Protein AF-A0A6N9PVB4-F1 (afdb_monomer_lite)

Structure (mmCIF, N/CA/C/O backbone):
data_AF-A0A6N9PVB4-F1
#
_entry.id   AF-A0A6N9PVB4-F1
#
loop_
_atom_site.group_PDB
_atom_site.id
_atom_site.type_symbol
_atom_site.label_atom_id
_atom_site.label_alt_id
_atom_site.label_comp_id
_atom_site.label_asym_id
_atom_site.label_entity_id
_atom_site.label_seq_id
_atom_site.pdbx_PDB_ins_code
_atom_site.Cartn_x
_atom_site.Cartn_y
_atom_site.Cartn_z
_atom_site.occupancy
_atom_site.B_iso_or_equiv
_atom_site.auth_seq_id
_atom_site.auth_comp_id
_atom_site.auth_asym_id
_atom_site.auth_atom_id
_atom_site.pdbx_PDB_model_num
ATOM 1 N N . MET A 1 1 ? -7.963 14.046 0.199 1.00 58.56 1 MET A N 1
ATOM 2 C CA . MET A 1 1 ? -6.651 13.824 0.851 1.00 58.56 1 MET A CA 1
ATOM 3 C C . MET A 1 1 ? -6.286 12.364 0.692 1.00 58.56 1 MET A C 1
ATOM 5 O O . MET A 1 1 ? -7.155 11.536 0.948 1.00 58.56 1 MET A O 1
ATOM 9 N N . LYS A 1 2 ? -5.049 12.059 0.280 1.00 85.69 2 LYS A N 1
ATOM 10 C CA . LYS A 1 2 ? -4.591 10.693 -0.038 1.00 85.69 2 LYS A CA 1
ATOM 11 C C . LYS A 1 2 ? -4.871 9.700 1.104 1.00 85.69 2 LYS A C 1
ATOM 13 O O . LYS A 1 2 ? -5.408 8.627 0.857 1.00 85.69 2 LYS A O 1
ATOM 18 N N . ILE A 1 3 ? -4.699 10.134 2.358 1.00 92.38 3 ILE A N 1
ATOM 19 C CA . ILE A 1 3 ? -5.032 9.366 3.576 1.00 92.38 3 ILE A CA 1
ATOM 20 C C . ILE A 1 3 ? -6.504 8.929 3.633 1.00 92.38 3 ILE A C 1
ATOM 22 O O . ILE A 1 3 ? -6.778 7.789 3.985 1.00 92.38 3 ILE A O 1
ATOM 26 N N . LYS A 1 4 ? -7.467 9.780 3.244 1.00 92.56 4 LYS A N 1
ATOM 27 C CA . LYS A 1 4 ? -8.896 9.400 3.247 1.00 92.56 4 LYS A CA 1
ATOM 28 C C . LYS A 1 4 ? -9.185 8.275 2.249 1.00 92.56 4 LYS A C 1
ATOM 30 O O . LYS A 1 4 ? -9.982 7.390 2.552 1.00 92.56 4 LYS A O 1
ATOM 35 N N . SER A 1 5 ? -8.530 8.290 1.087 1.00 95.12 5 SER A N 1
ATOM 36 C CA . SER A 1 5 ? -8.643 7.213 0.095 1.00 95.12 5 SER A CA 1
ATOM 37 C C . SER A 1 5 ? -8.019 5.914 0.614 1.00 95.12 5 SER A C 1
ATOM 39 O O . SER A 1 5 ? -8.631 4.855 0.499 1.00 95.12 5 SER A O 1
ATOM 41 N N . ILE A 1 6 ? -6.850 5.997 1.262 1.00 96.56 6 ILE A N 1
ATOM 42 C CA . ILE A 1 6 ? -6.196 4.845 1.907 1.00 96.56 6 ILE A CA 1
ATOM 43 C C . ILE A 1 6 ? -7.088 4.264 3.017 1.00 96.56 6 ILE A C 1
ATOM 45 O O . ILE A 1 6 ? -7.320 3.055 3.061 1.00 96.56 6 ILE A O 1
ATOM 49 N N . ALA A 1 7 ? -7.670 5.120 3.861 1.00 96.62 7 ALA A N 1
ATOM 50 C CA . ALA A 1 7 ? -8.610 4.715 4.902 1.00 96.62 7 ALA A CA 1
ATOM 51 C C . ALA A 1 7 ? -9.833 4.000 4.310 1.00 96.62 7 ALA A C 1
ATOM 53 O O . ALA A 1 7 ? -10.248 2.967 4.825 1.00 96.62 7 ALA A O 1
ATOM 54 N N . ALA A 1 8 ? -10.395 4.497 3.202 1.00 96.62 8 ALA A N 1
ATOM 55 C CA . ALA A 1 8 ? -11.523 3.852 2.527 1.00 96.62 8 ALA A CA 1
ATOM 56 C C . ALA A 1 8 ? -11.181 2.442 2.008 1.00 96.62 8 ALA A C 1
ATOM 58 O O . ALA A 1 8 ? -12.020 1.541 2.083 1.00 96.62 8 ALA A O 1
ATOM 59 N N . ILE A 1 9 ? -9.951 2.231 1.523 1.00 96.81 9 ILE A N 1
ATOM 60 C CA . ILE A 1 9 ? -9.461 0.906 1.115 1.00 96.81 9 ILE A CA 1
ATOM 61 C C . ILE A 1 9 ? -9.440 -0.045 2.317 1.00 96.81 9 ILE A C 1
ATOM 63 O O . ILE A 1 9 ? -10.056 -1.112 2.254 1.00 96.81 9 ILE A O 1
ATOM 67 N N . CYS A 1 10 ? -8.810 0.374 3.417 1.00 97.69 10 CYS A N 1
ATOM 68 C CA . CYS A 1 10 ? -8.655 -0.421 4.638 1.00 97.69 10 CYS A CA 1
ATOM 69 C C . CYS A 1 10 ? -10.007 -0.721 5.316 1.00 97.69 10 CYS A C 1
ATOM 71 O O . CYS A 1 10 ? -10.289 -1.861 5.693 1.00 97.69 10 CYS A O 1
ATOM 73 N N . LYS A 1 11 ? -10.906 0.275 5.383 1.00 96.88 11 LYS A N 1
ATOM 74 C CA . LYS A 1 11 ? -12.260 0.162 5.961 1.00 96.88 11 LYS A CA 1
ATOM 75 C C . LYS A 1 11 ? -13.094 -0.945 5.325 1.00 96.88 11 LYS A C 1
ATOM 77 O O . LYS A 1 11 ? -13.887 -1.571 6.021 1.00 96.88 11 LYS A O 1
ATOM 82 N N . LYS A 1 12 ? -12.918 -1.219 4.026 1.00 94.12 12 LYS A N 1
ATOM 83 C CA . LYS A 1 12 ? -13.675 -2.278 3.337 1.00 94.12 12 LYS A CA 1
ATOM 84 C C . LYS A 1 12 ? -13.356 -3.678 3.881 1.00 94.12 12 LYS A C 1
ATOM 86 O O . LYS A 1 12 ? -14.230 -4.536 3.833 1.00 94.12 12 LYS A O 1
ATOM 91 N N . GLY A 1 13 ? -12.140 -3.902 4.382 1.00 94.94 13 GLY A N 1
ATOM 92 C CA . GLY A 1 13 ? -11.733 -5.162 5.012 1.00 94.94 13 GLY A CA 1
ATOM 93 C C . GLY A 1 13 ? -11.633 -5.107 6.538 1.00 94.94 13 GLY A C 1
ATOM 94 O O . GLY A 1 13 ? -11.292 -6.122 7.130 1.00 94.94 13 GLY A O 1
ATOM 95 N N . LYS A 1 14 ? -11.880 -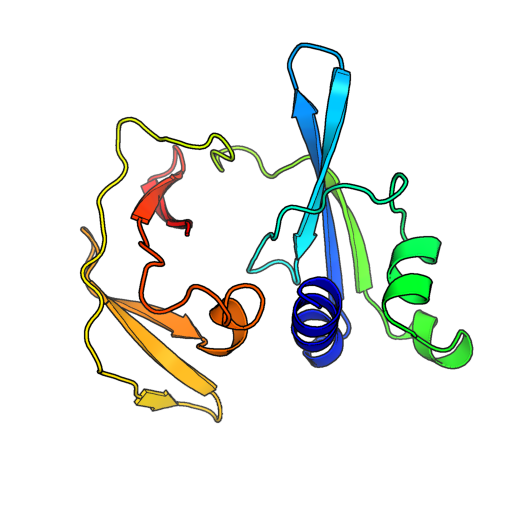3.939 7.159 1.00 97.56 14 LYS A N 1
ATOM 96 C CA . LYS A 1 14 ? -11.541 -3.643 8.565 1.00 97.56 14 LYS A CA 1
ATOM 97 C C . LYS A 1 14 ? -10.112 -4.082 8.926 1.00 97.56 14 LYS A C 1
ATOM 99 O O . LYS A 1 14 ? -9.861 -4.600 10.006 1.00 97.56 14 LYS A O 1
ATOM 104 N N . GLN A 1 15 ? -9.175 -3.899 7.998 1.00 97.75 15 GLN A N 1
ATOM 105 C CA . GLN A 1 15 ? -7.786 -4.308 8.172 1.00 97.75 15 GLN A CA 1
ATOM 106 C C . GLN A 1 15 ? -6.856 -3.182 7.754 1.00 97.75 15 GLN A C 1
ATOM 108 O O . GLN A 1 15 ? -7.057 -2.570 6.703 1.00 97.75 15 GLN A O 1
ATOM 113 N N . VAL A 1 16 ? -5.814 -2.961 8.549 1.00 98.25 16 VAL A N 1
ATOM 114 C CA . VAL A 1 16 ? -4.705 -2.077 8.202 1.00 98.25 16 VAL A CA 1
ATOM 115 C C . VAL A 1 16 ? -3.377 -2.717 8.594 1.00 98.25 16 VAL A C 1
ATOM 117 O O . VAL A 1 16 ? -3.258 -3.378 9.624 1.00 98.25 16 VAL A O 1
ATOM 120 N N . VAL A 1 17 ? -2.382 -2.546 7.735 1.00 98.00 17 VAL A N 1
ATOM 121 C CA . VAL A 1 17 ? -0.996 -2.935 7.967 1.00 98.00 17 VAL A CA 1
ATOM 122 C C . VAL A 1 17 ? -0.148 -1.672 7.886 1.00 98.00 17 VAL A C 1
ATOM 124 O O . VAL A 1 17 ? -0.181 -0.969 6.874 1.00 98.00 17 VAL A O 1
ATOM 127 N N . LEU A 1 18 ? 0.568 -1.381 8.966 1.00 97.69 18 LEU A N 1
ATOM 128 C CA . LEU A 1 18 ? 1.610 -0.370 9.039 1.00 97.69 18 LEU A CA 1
ATOM 129 C C . LEU A 1 18 ? 2.947 -1.059 8.775 1.00 97.69 18 LEU A C 1
ATOM 131 O O . LEU A 1 18 ? 3.352 -1.931 9.544 1.00 97.69 18 LEU A O 1
ATOM 135 N N . TYR A 1 19 ? 3.596 -0.687 7.673 1.00 97.00 19 TYR A N 1
ATOM 136 C CA . TYR A 1 19 ? 4.931 -1.166 7.333 1.00 97.00 19 TYR A CA 1
ATOM 137 C C . TYR A 1 19 ? 5.969 -0.132 7.745 1.00 97.00 19 TYR A C 1
ATOM 139 O O . TYR A 1 19 ? 5.944 0.999 7.252 1.00 97.00 19 TYR A O 1
ATOM 147 N N . ASN A 1 20 ? 6.891 -0.541 8.607 1.00 95.56 20 ASN A N 1
ATOM 148 C CA . ASN A 1 20 ? 8.025 0.255 9.042 1.00 95.56 20 ASN A CA 1
ATOM 149 C C . ASN A 1 20 ? 9.232 -0.055 8.154 1.00 95.56 20 ASN A C 1
ATOM 151 O O . ASN A 1 20 ? 9.675 -1.199 8.059 1.00 95.56 20 ASN A O 1
ATOM 155 N N . ARG A 1 21 ? 9.775 0.965 7.490 1.00 93.25 21 ARG A N 1
ATOM 156 C CA . ARG A 1 21 ? 11.036 0.869 6.753 1.00 93.25 21 ARG A CA 1
ATOM 157 C C . ARG A 1 21 ? 12.052 1.793 7.401 1.00 93.25 21 ARG A C 1
ATOM 159 O O . ARG A 1 21 ? 11.837 3.000 7.464 1.00 93.25 21 ARG A O 1
ATOM 166 N N . TYR A 1 22 ? 13.161 1.220 7.844 1.00 90.38 22 TYR A N 1
ATOM 167 C CA . TYR A 1 22 ? 14.282 1.973 8.389 1.00 90.38 22 TYR A CA 1
ATOM 168 C C . TYR A 1 22 ? 15.320 2.198 7.294 1.00 90.38 22 TYR A C 1
ATOM 170 O O . TYR A 1 22 ? 15.831 1.245 6.705 1.00 90.38 22 TYR A O 1
ATOM 178 N N . GLU A 1 23 ? 15.629 3.457 7.011 1.00 84.31 23 GLU A N 1
ATOM 179 C CA . GLU A 1 23 ? 16.737 3.806 6.124 1.00 84.31 23 GLU A CA 1
ATOM 180 C C . GLU A 1 23 ? 18.084 3.653 6.844 1.00 84.31 23 GLU A C 1
ATOM 182 O O . GLU A 1 23 ? 18.151 3.580 8.073 1.00 84.31 23 GLU A O 1
ATOM 187 N N . SER A 1 24 ? 19.194 3.658 6.096 1.00 79.31 24 SER A N 1
ATOM 188 C CA . SER A 1 24 ? 20.550 3.468 6.643 1.00 79.31 24 SER A CA 1
ATOM 189 C C . SER A 1 24 ? 20.967 4.503 7.706 1.00 79.31 24 SER A C 1
ATOM 191 O O . SER A 1 24 ? 21.964 4.298 8.392 1.00 79.31 24 SER A O 1
ATOM 193 N N . GLY A 1 25 ? 20.209 5.596 7.867 1.00 77.50 25 GLY A N 1
ATOM 194 C CA . GLY A 1 25 ? 20.383 6.609 8.916 1.00 77.50 25 GLY A CA 1
ATOM 195 C C . GLY A 1 25 ? 19.483 6.444 10.148 1.00 77.50 25 GLY A C 1
ATOM 196 O O . GLY A 1 25 ? 19.480 7.323 11.004 1.00 77.50 25 GLY A O 1
ATOM 197 N N . GLY A 1 26 ? 18.697 5.366 10.239 1.00 83.06 26 GLY A N 1
ATOM 198 C CA . GLY A 1 26 ? 17.727 5.145 11.319 1.00 83.06 26 GLY A CA 1
ATOM 199 C C . GLY A 1 26 ? 16.420 5.930 11.166 1.00 83.06 26 GLY A C 1
ATOM 200 O O . GLY A 1 26 ? 15.539 5.815 12.016 1.00 83.06 26 GLY A O 1
ATOM 201 N N . THR A 1 27 ? 16.271 6.706 10.088 1.00 87.06 27 THR A N 1
ATOM 202 C CA . THR A 1 27 ? 15.016 7.380 9.742 1.00 87.06 27 THR A CA 1
ATOM 203 C C . THR A 1 27 ? 13.941 6.341 9.444 1.00 87.06 27 THR A C 1
ATOM 205 O O . THR A 1 27 ? 14.134 5.470 8.594 1.00 87.06 27 THR A O 1
ATOM 208 N N . LEU A 1 28 ? 12.809 6.449 10.138 1.00 92.12 28 LEU A N 1
ATOM 209 C CA . LEU A 1 28 ? 11.629 5.630 9.901 1.00 92.12 28 LEU A CA 1
ATOM 210 C C . LEU A 1 28 ? 10.762 6.264 8.806 1.00 92.12 28 LEU A C 1
ATOM 212 O O . LEU A 1 28 ? 10.275 7.383 8.962 1.00 92.12 28 LEU A O 1
ATOM 216 N N . GLN A 1 29 ? 10.513 5.512 7.738 1.00 93.44 29 GLN A N 1
ATOM 217 C CA . GLN A 1 29 ? 9.482 5.795 6.748 1.00 93.44 29 GLN A CA 1
ATOM 218 C C . GLN A 1 29 ? 8.358 4.768 6.903 1.00 93.44 29 GLN A C 1
ATOM 220 O O . GLN A 1 29 ? 8.589 3.560 6.812 1.00 93.44 29 GLN A O 1
ATOM 225 N N . GLN A 1 30 ? 7.129 5.241 7.119 1.00 95.31 30 GLN A N 1
ATOM 226 C CA . GLN A 1 30 ? 5.967 4.366 7.267 1.00 95.31 30 GLN A CA 1
ATOM 227 C C . GLN A 1 30 ? 5.131 4.294 5.994 1.00 95.31 30 GLN A C 1
ATOM 229 O O . GLN A 1 30 ? 4.996 5.268 5.242 1.00 95.31 30 GLN A O 1
ATOM 234 N N . TYR A 1 31 ? 4.533 3.126 5.783 1.00 96.31 31 TYR A N 1
ATOM 235 C CA . TYR A 1 31 ? 3.554 2.890 4.734 1.00 96.31 31 TYR A CA 1
ATOM 236 C C . TYR A 1 31 ? 2.276 2.318 5.338 1.00 96.31 31 TYR A C 1
ATOM 238 O O . TYR A 1 31 ? 2.324 1.475 6.231 1.00 96.31 31 TYR A O 1
ATOM 246 N N . ILE A 1 32 ? 1.127 2.740 4.815 1.00 97.31 32 ILE A N 1
ATOM 247 C CA . ILE A 1 32 ? -0.184 2.217 5.210 1.00 97.31 32 ILE A CA 1
ATOM 248 C C . ILE A 1 32 ? -0.717 1.314 4.099 1.00 97.31 32 ILE A C 1
ATOM 250 O O . ILE A 1 32 ? -0.678 1.677 2.923 1.00 97.31 32 ILE A O 1
ATOM 254 N N . GLY A 1 33 ? -1.269 0.163 4.465 1.00 96.50 33 GLY A N 1
ATOM 255 C CA . GLY A 1 33 ? -1.828 -0.807 3.533 1.00 96.50 33 GLY A CA 1
ATOM 256 C C . GLY A 1 33 ? -2.995 -1.603 4.096 1.00 96.50 33 GLY A C 1
ATOM 257 O O . GLY A 1 33 ? -3.232 -1.591 5.294 1.00 96.50 33 GLY A O 1
ATOM 258 N N . ASP A 1 34 ? -3.692 -2.360 3.248 1.00 96.62 34 ASP A N 1
ATOM 259 C CA . ASP A 1 34 ? -4.651 -3.397 3.673 1.00 96.62 34 ASP A CA 1
ATOM 260 C C . ASP A 1 34 ? -4.017 -4.805 3.678 1.00 96.62 34 ASP A C 1
ATOM 262 O O . ASP A 1 34 ? -4.696 -5.803 3.907 1.00 96.62 34 ASP A O 1
ATOM 266 N N . GLY A 1 35 ? -2.705 -4.898 3.431 1.00 93.88 35 GLY A N 1
ATOM 267 C CA . GLY A 1 35 ? -1.973 -6.149 3.216 1.00 93.88 35 GLY A CA 1
ATOM 268 C C . GLY A 1 35 ? -1.737 -6.482 1.741 1.00 93.88 35 GLY A C 1
ATOM 269 O O . GLY A 1 35 ? -0.832 -7.256 1.450 1.00 93.88 35 GLY A O 1
ATOM 270 N N . MET A 1 36 ? -2.499 -5.891 0.814 1.00 92.62 36 MET A N 1
ATOM 271 C CA . MET A 1 36 ? -2.323 -6.072 -0.637 1.00 92.62 36 MET A CA 1
ATOM 272 C C . MET A 1 36 ? -1.590 -4.893 -1.289 1.00 92.62 36 MET A C 1
ATOM 274 O O . MET A 1 36 ? -1.018 -5.036 -2.366 1.00 92.62 36 MET A O 1
ATOM 278 N N . THR A 1 37 ? -1.617 -3.727 -0.647 1.00 94.31 37 THR A N 1
ATOM 279 C CA . THR A 1 37 ? -0.950 -2.497 -1.095 1.00 94.31 37 THR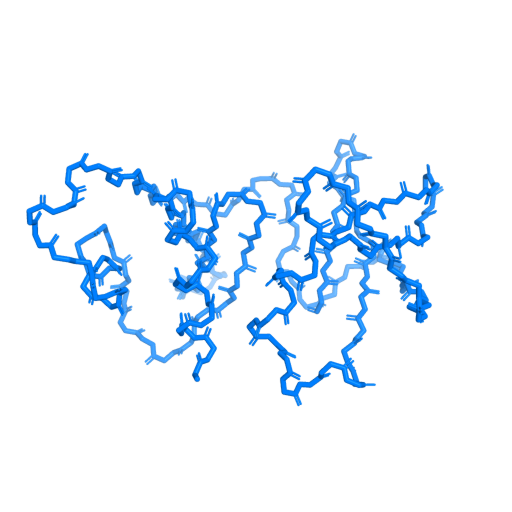 A CA 1
ATOM 280 C C . THR A 1 37 ? -0.168 -1.858 0.041 1.00 94.31 37 THR A C 1
ATOM 282 O O . THR A 1 37 ? -0.473 -2.110 1.204 1.00 94.31 37 THR A O 1
ATOM 285 N N . ALA A 1 38 ? 0.771 -0.973 -0.283 1.00 95.69 38 ALA A N 1
ATOM 286 C CA . ALA A 1 38 ? 1.468 -0.126 0.677 1.00 95.69 38 ALA A CA 1
ATOM 287 C C . ALA A 1 38 ? 1.611 1.283 0.085 1.00 95.69 38 ALA A C 1
ATOM 289 O O . ALA A 1 38 ? 2.134 1.438 -1.015 1.00 95.69 38 ALA A O 1
ATOM 290 N N . TYR A 1 39 ? 1.126 2.300 0.795 1.00 95.44 39 TYR A N 1
ATOM 291 C CA . TYR A 1 39 ? 1.195 3.699 0.373 1.00 95.44 39 TYR A CA 1
ATOM 292 C C . TYR A 1 39 ? 2.115 4.473 1.314 1.00 95.44 39 TYR A C 1
ATOM 294 O O . TYR A 1 39 ? 1.878 4.415 2.524 1.00 95.44 39 TYR A O 1
ATOM 302 N N . PRO A 1 40 ? 3.126 5.199 0.803 1.00 93.56 40 PRO A N 1
ATOM 303 C CA . PRO A 1 40 ? 4.020 5.976 1.649 1.00 93.56 40 PRO A CA 1
ATOM 304 C C . PRO A 1 40 ? 3.250 7.086 2.355 1.00 93.56 40 PRO A C 1
ATOM 306 O O . PRO A 1 40 ? 2.361 7.723 1.779 1.00 93.56 40 PRO A O 1
ATOM 309 N N . VAL A 1 41 ? 3.614 7.328 3.608 1.00 90.50 41 VAL A N 1
ATOM 310 C CA . VAL A 1 41 ? 3.040 8.394 4.420 1.00 90.50 41 VAL A CA 1
ATOM 311 C C . VAL A 1 41 ? 4.148 9.311 4.888 1.00 90.50 41 VAL A C 1
ATOM 313 O O . VAL A 1 41 ? 5.091 8.886 5.544 1.00 90.50 41 VAL A O 1
ATOM 316 N N . SER A 1 42 ? 4.027 10.584 4.543 1.00 87.00 42 SER A N 1
ATOM 317 C CA . SER A 1 42 ? 4.987 11.623 4.901 1.00 87.00 42 SER A CA 1
ATOM 318 C C . SER A 1 42 ? 4.300 12.717 5.711 1.00 87.00 42 SER A C 1
ATOM 320 O O . SER A 1 42 ? 3.156 13.074 5.419 1.00 87.00 42 SER A O 1
ATOM 322 N N . GLY A 1 43 ? 5.015 13.303 6.671 1.00 86.38 43 GLY A N 1
ATOM 323 C CA . GLY A 1 43 ? 4.534 14.465 7.427 1.00 86.38 43 GLY A CA 1
ATOM 324 C C . GLY A 1 43 ? 3.506 14.147 8.516 1.00 86.38 43 GLY A C 1
ATOM 325 O O . GLY A 1 43 ? 2.822 15.057 8.979 1.00 86.38 43 GLY A O 1
ATOM 326 N N . LEU A 1 44 ? 3.394 12.881 8.923 1.00 88.44 44 LEU A N 1
ATOM 327 C CA . LEU A 1 44 ? 2.668 12.473 10.125 1.00 88.44 44 LEU A CA 1
ATOM 328 C C . LEU A 1 44 ? 3.662 12.044 11.215 1.00 88.44 44 LEU A C 1
ATOM 330 O O . LEU A 1 44 ? 4.773 11.629 10.877 1.00 88.44 44 LEU A O 1
ATOM 334 N N . PRO A 1 45 ? 3.276 12.127 12.501 1.00 91.69 45 PRO A N 1
ATOM 335 C CA . PRO A 1 45 ? 3.975 11.419 13.568 1.00 91.69 45 PRO A CA 1
ATOM 336 C C . PRO A 1 45 ? 4.032 9.914 13.289 1.00 91.69 45 PRO A C 1
ATOM 338 O O . PRO A 1 45 ? 3.239 9.404 12.494 1.00 91.69 45 PRO A O 1
ATOM 341 N N . GLU A 1 46 ? 4.933 9.218 13.982 1.00 94.94 46 GLU A N 1
ATOM 342 C CA . GLU A 1 46 ? 4.954 7.757 13.971 1.00 94.94 46 GLU A CA 1
ATOM 343 C C . GLU A 1 46 ? 3.578 7.213 14.369 1.00 94.94 46 GLU A C 1
ATOM 345 O O . GLU A 1 46 ? 3.002 7.602 15.387 1.00 94.94 46 GLU A O 1
ATOM 350 N N . LEU A 1 47 ? 3.043 6.361 13.503 1.00 95.88 47 LEU A N 1
ATOM 351 C CA . LEU A 1 47 ? 1.754 5.723 13.655 1.00 95.88 47 LEU A CA 1
ATOM 352 C C . LEU A 1 47 ? 1.927 4.359 14.307 1.00 95.88 47 LEU A C 1
ATOM 354 O O . LEU A 1 47 ? 2.773 3.555 13.916 1.00 95.88 47 LEU A O 1
ATOM 358 N N . ASP A 1 48 ? 1.033 4.095 15.239 1.00 96.25 48 ASP A N 1
ATOM 359 C CA . ASP A 1 48 ? 0.803 2.829 15.908 1.00 96.25 48 ASP A CA 1
ATOM 360 C C . ASP A 1 48 ? -0.649 2.377 15.677 1.00 96.25 48 ASP A C 1
ATOM 362 O O . ASP A 1 48 ? -1.404 2.978 14.905 1.00 96.25 48 ASP A O 1
ATOM 366 N N . GLU A 1 49 ? -1.045 1.299 16.347 1.00 96.69 49 GLU A N 1
ATOM 367 C CA . GLU A 1 49 ? -2.385 0.728 16.241 1.00 96.69 49 GLU A CA 1
ATOM 368 C C . GLU A 1 49 ? -3.508 1.693 16.660 1.00 96.69 49 GLU A C 1
ATOM 370 O O . GLU A 1 49 ? -4.576 1.715 16.045 1.00 96.69 49 GLU A O 1
ATOM 375 N N . GLU A 1 50 ? -3.285 2.530 17.669 1.00 95.94 50 GLU A N 1
ATOM 376 C CA . GLU A 1 50 ? -4.329 3.408 18.193 1.00 95.94 50 GLU A CA 1
ATOM 377 C C . GLU A 1 50 ? -4.472 4.685 17.353 1.00 95.94 50 GLU A C 1
ATOM 379 O O . GLU A 1 50 ? -5.580 5.113 16.991 1.00 95.94 50 GLU A O 1
ATOM 384 N N . SER A 1 51 ? -3.340 5.290 17.006 1.00 96.75 51 SER A N 1
ATOM 385 C CA . SER A 1 51 ? -3.275 6.512 16.209 1.00 96.75 51 SER A CA 1
ATOM 386 C C . SER A 1 51 ? -3.775 6.287 14.783 1.00 96.75 51 SER A C 1
ATOM 388 O O . SER A 1 51 ? -4.522 7.131 14.279 1.00 96.75 51 SER A O 1
ATOM 390 N N . ILE A 1 52 ? -3.489 5.140 14.146 1.00 97.25 52 ILE A N 1
ATOM 391 C CA . ILE A 1 52 ? -4.004 4.852 12.796 1.00 97.25 52 ILE A CA 1
ATOM 392 C C . ILE A 1 52 ? -5.531 4.744 12.776 1.00 97.25 52 ILE A C 1
ATOM 394 O O . ILE A 1 52 ? -6.180 5.308 11.892 1.00 97.25 52 ILE A O 1
ATOM 398 N N . LEU A 1 53 ? -6.127 4.083 13.773 1.00 97.69 53 LEU A N 1
ATOM 399 C CA . LEU A 1 53 ? -7.582 3.964 13.893 1.00 97.69 53 LEU A CA 1
ATOM 400 C C . LEU A 1 53 ? -8.232 5.319 14.188 1.00 97.69 53 LEU A C 1
ATOM 402 O O . LEU A 1 53 ? -9.330 5.598 13.703 1.00 97.69 53 LEU A O 1
ATOM 406 N N . THR A 1 54 ? -7.536 6.186 14.921 1.00 96.25 54 THR A N 1
ATOM 407 C CA . THR A 1 54 ? -7.969 7.565 15.168 1.00 96.25 54 THR A CA 1
ATOM 408 C C . THR A 1 54 ? -7.936 8.399 13.885 1.00 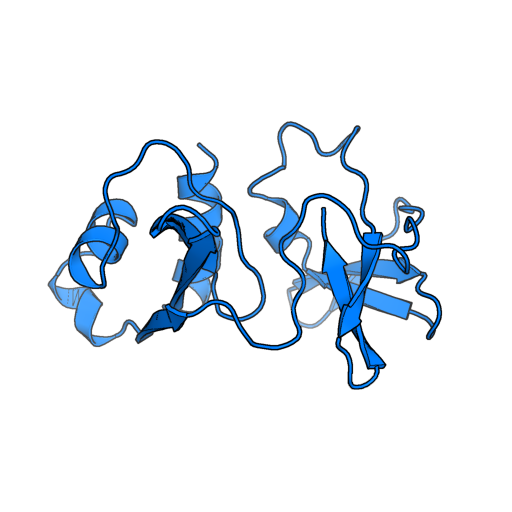96.25 54 THR A C 1
ATOM 410 O O . THR A 1 54 ? -8.936 9.025 13.549 1.00 96.25 54 THR A O 1
ATOM 413 N N . ILE A 1 55 ? -6.850 8.343 13.107 1.00 94.75 55 ILE A N 1
ATOM 414 C CA . ILE A 1 55 ? -6.729 9.026 11.803 1.00 94.75 55 ILE A CA 1
ATOM 415 C C . ILE A 1 55 ? -7.769 8.520 10.801 1.00 94.75 55 ILE A C 1
ATOM 417 O O . ILE A 1 55 ? -8.254 9.270 9.953 1.00 94.75 55 ILE A O 1
ATOM 421 N N . PHE A 1 56 ? -8.113 7.237 10.880 1.00 96.00 56 PHE A N 1
ATOM 422 C CA . PHE A 1 56 ? -9.154 6.641 10.056 1.00 96.00 56 PHE A CA 1
ATOM 423 C C . PHE A 1 56 ? -10.569 6.992 10.524 1.00 96.00 56 PHE A C 1
ATOM 425 O O . PHE A 1 56 ? -11.521 6.532 9.893 1.00 96.00 56 PHE A O 1
ATOM 432 N N . ASP A 1 57 ? -10.745 7.796 11.573 1.00 96.38 57 ASP A N 1
ATOM 433 C CA . ASP A 1 57 ? -12.044 8.111 12.169 1.00 96.38 57 ASP A CA 1
ATOM 434 C C . ASP A 1 57 ? -12.828 6.831 12.540 1.00 96.38 57 ASP A C 1
ATOM 436 O O . ASP A 1 57 ? -14.018 6.703 12.233 1.00 96.38 57 ASP A O 1
ATOM 440 N N . VAL A 1 58 ? -12.153 5.828 13.122 1.00 97.44 58 VAL A N 1
ATOM 441 C CA . VAL A 1 58 ? -12.782 4.583 13.599 1.00 97.44 58 VAL A CA 1
ATOM 442 C C . VAL A 1 58 ? -13.266 4.778 15.042 1.00 97.44 58 VAL A C 1
ATOM 444 O O . VAL A 1 58 ? -12.438 4.968 15.943 1.00 97.44 58 VAL A O 1
ATOM 447 N N . PRO A 1 59 ? -14.589 4.705 15.299 1.00 96.62 59 PRO A N 1
ATOM 448 C CA . PRO A 1 59 ? -15.133 4.822 16.650 1.00 96.62 59 PRO A CA 1
ATOM 449 C C . PRO A 1 59 ? -14.588 3.726 17.569 1.00 96.62 59 PRO A C 1
ATOM 451 O O . PRO A 1 59 ? -14.525 2.575 17.147 1.00 96.62 59 PRO A O 1
ATOM 454 N N . GLU A 1 60 ? -14.286 4.047 18.830 1.00 96.06 60 GLU A N 1
ATOM 455 C CA . GLU A 1 60 ? -13.746 3.095 19.823 1.00 96.06 60 GLU A CA 1
ATOM 456 C C . GLU A 1 60 ? -14.539 1.784 19.888 1.00 96.06 60 GLU A C 1
ATOM 458 O O . GLU A 1 60 ? -13.968 0.706 19.775 1.00 96.06 60 GLU A O 1
ATOM 463 N N . LYS A 1 61 ? -15.874 1.879 19.920 1.00 96.44 61 LYS A N 1
ATOM 464 C CA . LYS A 1 61 ? -16.797 0.729 19.926 1.00 96.44 61 LYS A CA 1
ATOM 465 C C . LYS A 1 61 ? -16.726 -0.187 18.695 1.00 96.44 61 LYS A C 1
ATOM 467 O O . LYS A 1 61 ? -17.413 -1.194 18.663 1.00 96.44 61 LYS A O 1
ATOM 472 N N . GLN A 1 62 ? -16.027 0.219 17.636 1.00 96.38 62 GLN A N 1
ATOM 4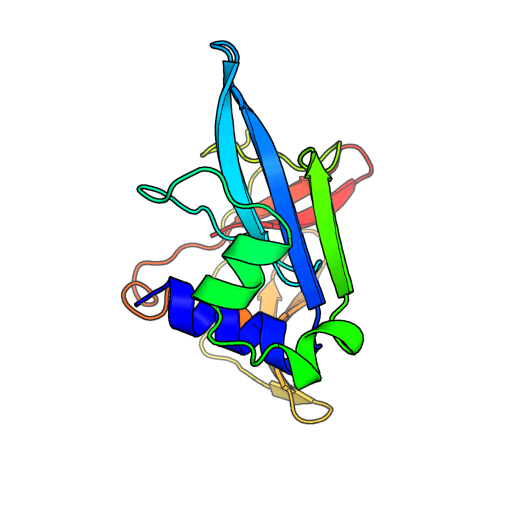73 C CA . GLN A 1 62 ? -15.827 -0.585 16.428 1.00 96.38 62 GLN A CA 1
ATOM 474 C C . GLN A 1 62 ? -14.396 -1.112 16.322 1.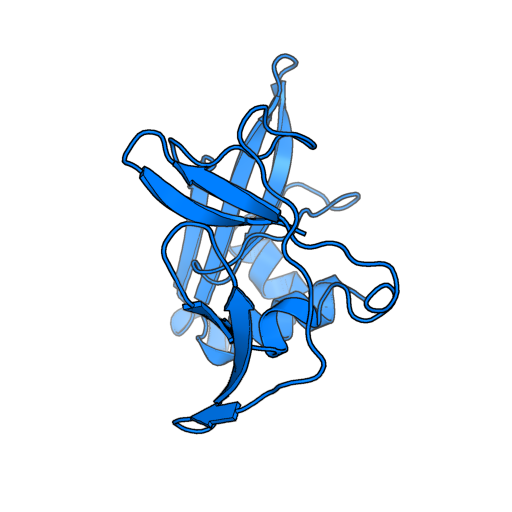00 96.38 62 GLN A C 1
ATOM 476 O O . GLN A 1 62 ? -14.145 -1.918 15.435 1.00 96.38 62 GLN A O 1
ATOM 481 N N . ARG A 1 63 ? -13.457 -0.659 17.168 1.00 96.31 63 ARG A N 1
ATOM 482 C CA . ARG A 1 63 ? -12.027 -0.989 17.036 1.00 96.31 63 ARG A CA 1
ATOM 483 C C . ARG A 1 63 ? -11.735 -2.467 17.295 1.00 96.31 63 ARG A C 1
ATOM 485 O O . ARG A 1 63 ? -10.830 -2.999 16.675 1.00 96.31 63 ARG A O 1
ATOM 492 N N . GLU A 1 64 ? -12.539 -3.142 18.115 1.00 96.00 64 GLU A N 1
ATOM 493 C CA . GLU A 1 64 ? -12.414 -4.590 18.358 1.00 96.00 64 GLU A CA 1
ATOM 494 C C . GLU A 1 64 ? -12.643 -5.451 17.103 1.00 96.00 64 GLU A C 1
ATOM 496 O O . GLU A 1 64 ? -12.107 -6.550 17.000 1.00 96.00 64 GLU A O 1
ATOM 501 N N . ASP A 1 65 ? -13.387 -4.936 16.119 1.00 96.25 65 ASP A N 1
ATOM 502 C CA . ASP A 1 65 ? -13.611 -5.612 14.837 1.00 96.25 65 ASP A CA 1
ATOM 503 C C . ASP A 1 65 ? -12.474 -5.378 13.827 1.00 96.25 65 ASP A C 1
ATOM 505 O O . ASP A 1 65 ? -12.553 -5.861 12.691 1.00 96.25 65 ASP A O 1
ATOM 509 N N . TRP A 1 66 ? -11.481 -4.555 14.171 1.00 97.94 66 TRP A N 1
ATOM 510 C CA . TRP A 1 66 ? -10.382 -4.219 13.276 1.00 97.94 66 TRP A CA 1
ATOM 511 C C . TRP A 1 66 ? -9.184 -5.121 13.498 1.00 97.94 66 TRP A C 1
ATOM 513 O O . TRP A 1 66 ? -8.776 -5.395 14.621 1.00 97.94 66 TRP A O 1
ATOM 523 N N . PHE A 1 67 ? -8.566 -5.518 12.392 1.00 98.00 67 PHE A N 1
ATOM 524 C CA . PHE A 1 67 ? -7.280 -6.188 12.408 1.00 98.00 67 PHE A CA 1
ATOM 525 C C . PHE A 1 67 ? -6.177 -5.198 12.042 1.00 98.00 67 PHE A C 1
ATOM 527 O O . PHE A 1 67 ? -6.019 -4.823 10.876 1.00 98.00 67 PHE A O 1
ATOM 534 N N . VAL A 1 68 ? -5.418 -4.766 13.045 1.00 98.19 68 VAL A N 1
ATOM 535 C CA . VAL A 1 68 ? -4.280 -3.865 12.868 1.00 98.19 68 VAL A CA 1
ATOM 536 C C . VAL A 1 68 ? -2.987 -4.649 13.036 1.00 98.19 68 VAL A C 1
ATOM 538 O O . VAL A 1 68 ? -2.832 -5.429 13.971 1.00 98.19 68 VAL A O 1
ATOM 541 N N . ARG A 1 69 ? -2.052 -4.474 12.103 1.00 97.75 69 ARG A N 1
ATOM 542 C CA . ARG A 1 69 ? -0.703 -5.037 12.203 1.00 97.75 69 ARG A CA 1
ATOM 543 C C . ARG A 1 69 ? 0.326 -3.941 12.033 1.00 97.75 69 ARG A C 1
ATOM 545 O O . ARG A 1 69 ? 0.260 -3.200 11.059 1.00 97.75 69 ARG A O 1
ATOM 552 N N . VAL A 1 70 ? 1.293 -3.900 12.937 1.00 97.44 70 VAL A N 1
ATOM 553 C CA . VAL A 1 70 ? 2.513 -3.104 12.791 1.00 97.44 70 VAL A CA 1
ATOM 554 C C . VAL A 1 70 ? 3.654 -4.079 12.564 1.00 97.44 70 VAL A C 1
ATOM 556 O O . VAL A 1 70 ? 3.820 -5.022 13.336 1.00 97.44 70 VAL A O 1
ATOM 559 N N . MET A 1 71 ? 4.386 -3.911 11.470 1.00 96.00 71 MET A N 1
ATOM 560 C CA . MET A 1 71 ? 5.478 -4.809 11.115 1.00 96.00 71 MET A CA 1
ATOM 561 C C . MET A 1 71 ? 6.531 -4.102 10.276 1.00 96.00 71 MET A C 1
ATOM 563 O O . MET A 1 71 ? 6.259 -3.072 9.664 1.00 96.00 71 MET A O 1
ATOM 567 N N . ASP A 1 72 ? 7.721 -4.684 10.205 1.00 95.12 72 ASP A N 1
ATOM 568 C CA . ASP A 1 72 ? 8.742 -4.219 9.275 1.00 95.12 72 ASP A CA 1
ATOM 569 C C . ASP A 1 72 ? 8.311 -4.458 7.822 1.00 95.12 72 ASP A C 1
ATOM 571 O O . ASP A 1 72 ? 7.492 -5.336 7.516 1.00 95.12 72 ASP A O 1
ATOM 575 N N . ALA A 1 73 ? 8.857 -3.648 6.916 1.00 91.62 73 ALA A N 1
ATOM 576 C CA . ALA A 1 73 ? 8.659 -3.807 5.486 1.00 91.62 73 ALA A CA 1
ATOM 577 C C . ALA A 1 73 ? 8.990 -5.253 5.056 1.00 91.62 73 ALA A C 1
ATOM 579 O O . ALA A 1 73 ? 10.017 -5.799 5.468 1.00 91.62 73 ALA A O 1
ATOM 580 N N . PRO A 1 74 ? 8.128 -5.898 4.248 1.00 90.44 74 PRO A N 1
ATOM 581 C CA . PRO A 1 74 ? 8.272 -7.310 3.920 1.00 90.44 74 PRO A CA 1
ATOM 582 C C . PRO A 1 74 ? 9.583 -7.596 3.186 1.00 90.44 74 PRO A C 1
ATOM 584 O O . PRO A 1 74 ? 9.924 -6.931 2.205 1.00 90.44 74 PRO A O 1
ATOM 587 N N . GLU A 1 75 ? 10.279 -8.642 3.632 1.00 88.69 75 GLU A N 1
ATOM 588 C CA . GLU A 1 75 ? 11.512 -9.101 3.001 1.00 88.69 75 GLU A CA 1
ATOM 589 C C . GLU A 1 75 ? 11.273 -9.450 1.522 1.00 88.69 75 GLU A C 1
ATOM 591 O O . GLU A 1 75 ? 10.291 -10.101 1.154 1.00 88.69 75 GLU A O 1
ATOM 596 N N . GLY A 1 76 ? 12.180 -8.998 0.655 1.00 89.88 76 GLY A N 1
ATOM 597 C CA . GLY A 1 76 ? 12.110 -9.246 -0.784 1.00 89.88 76 GLY A CA 1
ATOM 598 C C . GLY A 1 76 ? 11.193 -8.303 -1.569 1.00 89.88 76 GLY A C 1
ATOM 599 O O . GLY A 1 76 ? 11.112 -8.450 -2.788 1.00 89.88 76 GLY A O 1
ATOM 600 N N . ILE A 1 77 ? 10.536 -7.336 -0.923 1.00 93.38 77 ILE A N 1
ATOM 601 C CA . ILE A 1 77 ? 9.890 -6.213 -1.614 1.00 93.38 77 ILE A CA 1
ATOM 602 C C . ILE A 1 77 ? 10.846 -5.021 -1.606 1.00 93.38 77 ILE A C 1
ATOM 604 O O . ILE A 1 77 ? 11.226 -4.522 -0.550 1.00 93.38 77 ILE A O 1
ATOM 608 N N . ASN A 1 78 ? 11.229 -4.557 -2.796 1.00 93.38 78 ASN A N 1
ATOM 609 C CA . ASN A 1 78 ? 12.057 -3.367 -2.951 1.00 93.38 78 ASN A CA 1
ATOM 610 C C . ASN A 1 78 ? 11.186 -2.094 -2.934 1.00 93.38 78 ASN A C 1
ATOM 612 O O . ASN A 1 78 ? 10.384 -1.890 -3.853 1.00 93.38 78 ASN A O 1
ATOM 616 N N . PHE A 1 79 ? 11.376 -1.265 -1.901 1.00 91.44 79 PHE A N 1
ATOM 617 C CA . PHE A 1 79 ? 10.717 0.031 -1.677 1.00 91.44 79 PHE A CA 1
ATOM 618 C C . PHE A 1 79 ? 11.534 1.240 -2.173 1.00 91.44 79 PHE A C 1
ATOM 620 O O . PHE A 1 79 ? 11.098 2.374 -1.984 1.00 91.44 79 PHE A O 1
ATOM 627 N N . GLU A 1 80 ? 12.714 1.027 -2.761 1.00 91.56 80 GLU A N 1
ATOM 628 C CA . GLU A 1 80 ? 13.475 2.097 -3.413 1.00 91.56 80 GLU A CA 1
ATOM 629 C C . GLU A 1 80 ? 12.707 2.672 -4.608 1.00 91.56 80 GLU A C 1
ATOM 631 O O . GLU A 1 80 ? 11.876 1.992 -5.223 1.00 91.56 80 GLU A O 1
ATOM 636 N N . ASP A 1 81 ? 13.033 3.909 -4.980 1.00 90.75 81 ASP A N 1
ATOM 637 C CA . ASP A 1 81 ? 12.390 4.603 -6.101 1.00 90.75 81 ASP A CA 1
ATOM 638 C C . ASP A 1 81 ? 12.552 3.844 -7.425 1.00 90.75 81 ASP A C 1
ATOM 640 O O . ASP A 1 81 ? 11.652 3.856 -8.258 1.00 90.75 81 ASP A O 1
ATOM 644 N N . THR A 1 82 ? 13.657 3.111 -7.597 1.00 93.19 82 THR A N 1
ATOM 645 C CA . THR A 1 82 ? 13.960 2.340 -8.814 1.00 93.19 82 THR A CA 1
ATOM 646 C C . THR A 1 82 ? 14.394 0.914 -8.494 1.00 93.19 82 THR A C 1
ATOM 648 O O . THR A 1 82 ? 14.886 0.615 -7.402 1.00 93.19 82 THR A O 1
ATOM 651 N N . ASP A 1 83 ? 14.237 0.022 -9.468 1.00 95.31 83 ASP A N 1
ATOM 652 C CA . ASP A 1 83 ? 14.778 -1.334 -9.418 1.00 95.31 83 ASP A CA 1
ATOM 653 C C . ASP A 1 83 ? 15.410 -1.695 -10.763 1.00 95.31 83 ASP A C 1
ATOM 655 O O . ASP A 1 83 ? 14.809 -1.504 -11.817 1.00 95.31 83 ASP A O 1
ATOM 659 N N . ALA A 1 84 ? 16.622 -2.254 -10.742 1.00 92.44 84 ALA A N 1
ATOM 660 C CA . ALA A 1 84 ? 17.371 -2.568 -11.961 1.00 92.44 84 ALA A CA 1
ATOM 661 C C . ALA A 1 84 ? 16.640 -3.542 -12.905 1.00 92.44 84 ALA A C 1
ATOM 663 O O . ALA A 1 84 ? 16.941 -3.588 -14.098 1.00 92.44 84 ALA A O 1
ATOM 664 N N . ASN A 1 85 ? 15.699 -4.331 -12.382 1.00 90.25 85 ASN A N 1
ATOM 665 C CA . ASN A 1 85 ? 14.918 -5.292 -13.145 1.00 90.25 85 ASN A CA 1
ATOM 666 C C . ASN A 1 85 ? 13.489 -4.816 -13.417 1.00 90.25 85 ASN A C 1
ATOM 668 O O . ASN A 1 85 ? 12.691 -5.624 -13.911 1.00 90.25 85 ASN A O 1
ATOM 672 N N . GLU A 1 86 ? 13.126 -3.573 -13.090 1.00 95.69 86 GLU A N 1
ATOM 673 C CA . GLU A 1 86 ? 11.771 -3.084 -13.318 1.00 95.69 86 GLU A CA 1
ATOM 674 C C . GLU A 1 86 ? 11.454 -2.917 -14.800 1.00 95.69 86 GLU A C 1
ATOM 676 O O . GLU A 1 86 ? 12.309 -2.617 -15.633 1.00 95.69 86 GLU A O 1
ATOM 681 N N . LYS A 1 87 ? 10.192 -3.159 -15.143 1.00 95.56 87 LYS A N 1
ATOM 682 C CA . LYS A 1 87 ? 9.690 -2.975 -16.500 1.00 95.56 87 LYS A CA 1
ATOM 683 C C . LYS A 1 87 ? 8.431 -2.134 -16.445 1.00 95.56 87 LYS A C 1
ATOM 685 O O . LYS A 1 87 ? 7.480 -2.521 -15.770 1.00 95.56 87 LYS A O 1
ATOM 690 N N . MET A 1 88 ? 8.410 -1.041 -17.201 1.00 95.06 88 MET A N 1
ATOM 691 C CA . MET A 1 88 ? 7.207 -0.232 -17.356 1.00 95.06 88 MET A CA 1
ATOM 692 C C . MET A 1 88 ? 6.072 -1.067 -17.961 1.00 95.06 88 MET A C 1
ATOM 694 O O . MET A 1 88 ? 6.273 -1.861 -18.888 1.00 95.06 88 MET A O 1
ATOM 698 N N . ILE A 1 89 ? 4.879 -0.889 -17.411 1.00 93.94 89 ILE A N 1
ATOM 699 C CA . ILE A 1 89 ? 3.642 -1.522 -17.843 1.00 93.94 89 ILE A CA 1
ATOM 700 C C . ILE A 1 89 ? 2.852 -0.494 -18.641 1.00 93.94 89 ILE A C 1
ATOM 702 O O . ILE A 1 89 ? 2.431 0.535 -18.109 1.00 93.94 89 ILE A O 1
ATOM 706 N N . GLU A 1 90 ? 2.606 -0.802 -19.911 1.00 85.94 90 GLU A N 1
ATOM 707 C CA . GLU A 1 90 ? 1.683 -0.017 -20.720 1.00 85.94 90 GLU A CA 1
ATOM 708 C C . GLU A 1 90 ? 0.264 -0.159 -20.167 1.00 85.94 90 GLU A C 1
ATOM 710 O O . GLU A 1 90 ? -0.232 -1.259 -19.898 1.00 85.94 90 GLU A O 1
ATOM 715 N N . ARG A 1 91 ? -0.381 0.985 -19.949 1.00 80.81 91 ARG A N 1
ATOM 716 C CA . ARG A 1 91 ? -1.742 1.049 -19.432 1.00 80.81 91 ARG A CA 1
ATOM 717 C C . ARG A 1 91 ? -2.711 1.190 -20.591 1.00 80.81 91 ARG A C 1
ATOM 719 O O . ARG A 1 91 ? -2.768 2.239 -21.223 1.00 80.81 91 ARG A O 1
ATOM 726 N N . ASP A 1 92 ? -3.536 0.172 -20.783 1.00 76.38 92 ASP A N 1
ATOM 727 C CA . ASP A 1 92 ? -4.686 0.258 -21.675 1.00 76.38 92 ASP A CA 1
ATOM 728 C C . ASP A 1 92 ? -5.923 0.815 -20.962 1.00 76.38 92 ASP A C 1
ATOM 730 O O . ASP A 1 92 ? -6.132 0.635 -19.757 1.00 76.38 92 ASP A O 1
ATOM 734 N N . ASN A 1 93 ? -6.815 1.431 -21.740 1.00 80.31 93 ASN A N 1
ATOM 735 C CA . ASN A 1 93 ? -8.129 1.897 -21.282 1.00 80.31 93 ASN A CA 1
ATOM 736 C C . ASN A 1 93 ? -9.167 0.762 -21.218 1.00 80.31 93 ASN A C 1
ATOM 738 O O . ASN A 1 93 ? -10.341 0.950 -21.537 1.00 80.31 93 ASN A O 1
ATOM 742 N N . LEU A 1 94 ? -8.739 -0.428 -20.795 1.00 88.88 94 LEU A N 1
ATOM 743 C CA . LEU A 1 94 ? -9.601 -1.587 -20.607 1.00 88.88 94 LEU A CA 1
ATOM 744 C C . LEU A 1 94 ? -9.870 -1.806 -19.116 1.00 88.88 94 LEU A C 1
ATOM 746 O O . LEU A 1 94 ? -8.980 -1.722 -18.272 1.00 88.88 94 LEU A O 1
ATOM 750 N N . SER A 1 95 ? -11.114 -2.127 -18.779 1.00 93.06 95 SER A N 1
ATOM 751 C CA . SER A 1 95 ? -11.466 -2.611 -17.447 1.00 93.06 95 SER A CA 1
ATOM 752 C C . SER A 1 95 ? -12.545 -3.676 -17.543 1.00 93.06 95 SER A C 1
ATOM 754 O O . SER A 1 95 ? -13.364 -3.658 -18.462 1.00 93.06 95 SER A O 1
ATOM 756 N N . ILE A 1 96 ? -12.536 -4.606 -16.594 1.00 95.00 96 ILE A N 1
ATOM 757 C CA . ILE A 1 96 ? -13.547 -5.655 -16.479 1.00 95.00 96 ILE A CA 1
ATOM 758 C C . ILE A 1 96 ? -14.195 -5.596 -15.101 1.00 95.00 96 ILE A C 1
ATOM 760 O O . ILE A 1 96 ? -13.557 -5.222 -14.116 1.00 95.00 96 ILE A O 1
ATOM 764 N N . ILE A 1 97 ? -15.466 -5.976 -15.022 1.00 96.88 97 ILE A N 1
ATOM 765 C CA . ILE A 1 97 ? -16.167 -6.138 -13.749 1.00 96.88 97 ILE A CA 1
ATOM 766 C C . ILE A 1 97 ? -16.229 -7.630 -13.444 1.00 96.88 97 ILE A C 1
ATOM 768 O O . ILE A 1 97 ? -16.806 -8.396 -14.212 1.00 96.88 97 ILE A O 1
ATOM 772 N N . PHE A 1 98 ? -15.651 -8.038 -12.319 1.00 95.19 98 PHE A N 1
ATOM 773 C CA . PHE A 1 98 ? -15.673 -9.424 -11.861 1.00 95.19 98 PHE A CA 1
ATOM 774 C C . PHE A 1 98 ? -15.910 -9.475 -10.352 1.00 95.19 98 PHE A C 1
ATOM 776 O O . PHE A 1 98 ? -15.241 -8.777 -9.591 1.00 95.19 98 PHE A O 1
ATOM 783 N N . SER A 1 99 ? -16.894 -10.265 -9.916 1.00 94.12 99 SER A N 1
ATOM 784 C CA . SER A 1 99 ? -17.282 -10.405 -8.500 1.00 94.12 99 SER A CA 1
ATOM 785 C C . SER A 1 99 ? -17.504 -9.069 -7.770 1.00 94.12 99 SER A C 1
ATOM 787 O O . SER A 1 99 ? -17.131 -8.910 -6.613 1.00 94.12 99 SER A O 1
ATOM 789 N N . GLY A 1 100 ? -18.079 -8.074 -8.454 1.00 92.94 100 GLY A N 1
ATOM 790 C CA . GLY A 1 100 ? -18.316 -6.739 -7.885 1.00 92.94 100 GLY A CA 1
ATOM 791 C C . GLY A 1 100 ? -17.066 -5.854 -7.769 1.00 92.94 100 GLY A C 1
ATOM 792 O O . GLY A 1 100 ? -17.125 -4.787 -7.158 1.00 92.94 100 GLY A O 1
ATOM 793 N N . HIS A 1 101 ? -15.940 -6.264 -8.355 1.00 94.25 101 HIS A N 1
ATOM 794 C CA . HIS A 1 101 ? -14.712 -5.478 -8.429 1.00 94.25 101 HIS A CA 1
ATOM 795 C C . HIS A 1 101 ? -14.466 -4.996 -9.857 1.00 94.25 101 HIS A C 1
ATOM 797 O O . HIS A 1 101 ? -14.542 -5.775 -10.805 1.00 94.25 101 HIS A O 1
ATOM 803 N N . THR A 1 102 ? -14.115 -3.720 -10.008 1.00 95.88 102 THR A N 1
ATOM 804 C CA . THR A 1 102 ? -13.541 -3.200 -11.253 1.00 95.88 102 THR A CA 1
ATOM 805 C C . THR A 1 102 ? -12.057 -3.539 -11.282 1.00 95.88 102 THR A C 1
ATOM 807 O O . THR A 1 102 ? -11.297 -3.068 -10.430 1.00 95.88 102 THR A O 1
ATOM 810 N N . LEU A 1 103 ? -11.656 -4.355 -12.249 1.00 95.38 103 LEU A N 1
ATOM 811 C CA . LEU A 1 103 ? -10.289 -4.815 -12.444 1.00 95.38 103 LEU A CA 1
ATOM 812 C C . LEU A 1 103 ? -9.687 -4.167 -13.688 1.00 95.38 103 LEU A C 1
ATOM 814 O O . LEU A 1 103 ? -10.348 -4.076 -14.725 1.00 95.38 103 LEU A O 1
ATOM 818 N N . LYS A 1 104 ? -8.424 -3.760 -13.589 1.00 93.50 104 LYS A N 1
ATOM 819 C CA . LYS A 1 104 ? -7.613 -3.322 -14.725 1.00 93.50 104 LYS A CA 1
ATOM 820 C C . LYS A 1 104 ? -6.614 -4.426 -15.074 1.00 93.50 104 LYS A C 1
ATOM 822 O O . LYS A 1 104 ? -5.866 -4.828 -14.178 1.00 93.50 104 LYS A O 1
ATOM 827 N N . PRO A 1 105 ? -6.616 -4.938 -16.315 1.00 93.75 105 PRO A N 1
ATOM 828 C CA . PRO A 1 105 ? -5.574 -5.835 -16.781 1.00 93.75 105 PRO A CA 1
ATOM 829 C C . PRO A 1 105 ? -4.268 -5.058 -16.954 1.00 93.75 105 PRO A C 1
ATOM 831 O O . PRO A 1 105 ? -4.258 -3.952 -17.486 1.00 93.75 105 PRO A O 1
ATOM 834 N N . LEU A 1 106 ? -3.175 -5.660 -16.509 1.00 92.94 106 LEU A N 1
ATOM 835 C CA . LEU A 1 106 ? -1.809 -5.194 -16.674 1.00 92.94 106 LEU A CA 1
ATOM 836 C C . LEU A 1 106 ? -1.043 -6.274 -17.431 1.00 92.94 106 LEU A C 1
ATOM 838 O O . LEU A 1 106 ? -1.007 -7.430 -16.996 1.00 92.94 106 LEU A O 1
ATOM 842 N N . GLN A 1 107 ? -0.439 -5.908 -18.558 1.00 91.06 107 GLN A N 1
ATOM 843 C CA . GLN A 1 107 ? 0.417 -6.820 -19.302 1.00 91.06 107 GLN A CA 1
ATOM 844 C C . GLN A 1 107 ? 1.807 -6.849 -18.672 1.00 91.06 107 GLN A C 1
ATOM 846 O O . GLN A 1 107 ? 2.544 -5.867 -18.685 1.00 91.06 107 GLN A O 1
ATOM 851 N N . THR A 1 108 ? 2.173 -8.003 -18.133 1.00 89.38 108 THR A N 1
ATOM 852 C CA . THR A 1 108 ? 3.436 -8.225 -17.433 1.00 89.38 108 THR A CA 1
ATOM 853 C C . THR A 1 108 ? 4.293 -9.256 -18.172 1.00 89.38 108 THR A C 1
ATOM 855 O O . THR A 1 108 ? 3.845 -9.896 -19.129 1.00 89.38 108 THR A O 1
ATOM 858 N N . ARG A 1 109 ? 5.556 -9.445 -17.761 1.00 89.75 109 ARG A N 1
ATOM 859 C CA . ARG A 1 109 ? 6.454 -10.447 -18.372 1.00 89.75 109 ARG A CA 1
ATOM 860 C C . ARG A 1 109 ? 5.943 -11.884 -18.235 1.00 89.75 109 ARG A C 1
ATOM 862 O O . ARG A 1 109 ? 6.380 -12.749 -18.989 1.00 89.75 109 ARG A O 1
ATOM 869 N N . ARG A 1 110 ? 5.022 -12.145 -17.301 1.00 86.75 110 ARG A N 1
ATOM 870 C CA . ARG A 1 110 ? 4.446 -13.476 -17.034 1.00 86.75 110 ARG A CA 1
ATOM 871 C C . ARG A 1 110 ? 3.006 -13.637 -17.532 1.00 86.75 110 ARG A C 1
ATOM 873 O O . ARG A 1 110 ? 2.379 -14.648 -17.224 1.00 86.75 110 ARG A O 1
ATOM 880 N N . GLY A 1 111 ? 2.492 -12.680 -18.305 1.00 89.44 111 GLY A N 1
ATOM 881 C CA . GLY A 1 111 ? 1.131 -12.700 -18.842 1.00 89.44 111 GLY A CA 1
ATOM 882 C C . GLY A 1 111 ? 0.295 -11.539 -18.316 1.00 89.44 111 GLY A C 1
ATOM 883 O O . GLY A 1 111 ? 0.788 -10.424 -18.197 1.00 89.44 111 GLY A O 1
ATOM 884 N N . LEU A 1 112 ? -0.984 -11.787 -18.032 1.00 89.31 112 LEU A N 1
ATOM 885 C CA . LEU A 1 112 ? -1.898 -10.766 -17.520 1.00 89.31 112 LEU A CA 1
ATOM 886 C C . LEU A 1 112 ? -2.016 -10.858 -15.999 1.00 89.31 112 LEU A C 1
ATOM 888 O O . LEU A 1 112 ? -2.341 -11.913 -15.456 1.00 89.31 112 LEU A O 1
ATOM 892 N N . VAL A 1 113 ? -1.818 -9.728 -15.327 1.00 90.88 113 VAL A N 1
ATOM 893 C CA . VAL A 1 113 ? -2.145 -9.537 -13.910 1.00 90.88 113 VAL A CA 1
ATOM 894 C C . VAL A 1 113 ? -3.298 -8.547 -13.814 1.00 90.88 113 VAL A C 1
ATOM 896 O O . VAL A 1 113 ? -3.396 -7.624 -14.613 1.00 90.88 113 VAL A O 1
ATOM 899 N N . PHE A 1 114 ? -4.186 -8.723 -12.840 1.00 91.94 114 PHE A N 1
ATOM 900 C CA . PHE A 1 114 ? -5.300 -7.808 -12.615 1.00 91.94 114 PHE A CA 1
ATOM 901 C C . PHE A 1 114 ? -5.113 -7.060 -11.305 1.00 91.94 114 PHE A C 1
ATOM 903 O O . PHE A 1 114 ? -4.925 -7.677 -10.257 1.00 91.94 114 PHE A O 1
ATOM 910 N N . ILE A 1 115 ? -5.244 -5.737 -11.351 1.00 93.06 115 ILE A N 1
ATOM 911 C CA . ILE A 1 115 ? -5.325 -4.908 -10.146 1.00 93.06 115 ILE A CA 1
ATOM 912 C C . ILE A 1 115 ? -6.741 -4.371 -9.979 1.00 93.06 115 ILE A C 1
ATOM 914 O O . ILE A 1 115 ? -7.424 -4.061 -10.955 1.00 93.06 115 ILE A O 1
ATOM 918 N N . GLN A 1 116 ? -7.205 -4.232 -8.738 1.00 94.50 116 GLN A N 1
ATOM 919 C CA . GLN A 1 116 ? -8.481 -3.562 -8.491 1.00 94.50 116 GLN A CA 1
ATOM 920 C C . GLN A 1 116 ? -8.307 -2.049 -8.636 1.00 94.50 116 GLN A C 1
ATOM 922 O O . GLN A 1 116 ? -7.457 -1.463 -7.970 1.00 94.50 116 GLN A O 1
ATOM 927 N N . SER A 1 117 ? -9.169 -1.390 -9.415 1.00 92.75 117 SER A N 1
ATOM 928 C CA . SER A 1 117 ? -9.095 0.061 -9.659 1.00 92.75 117 SER A CA 1
ATOM 929 C C . SER A 1 117 ? -9.085 0.898 -8.378 1.00 92.75 117 SER A C 1
ATOM 931 O O . SER A 1 117 ? -8.465 1.958 -8.345 1.00 92.75 117 SER A O 1
ATOM 933 N N . ARG A 1 118 ? -9.732 0.420 -7.302 1.00 94.19 118 ARG A N 1
ATOM 934 C CA . ARG A 1 118 ? -9.757 1.107 -5.999 1.00 94.19 118 ARG A CA 1
ATOM 935 C C . ARG A 1 118 ? -8.358 1.356 -5.429 1.00 94.19 118 ARG A C 1
ATOM 937 O O . ARG A 1 118 ? -8.171 2.351 -4.738 1.00 94.19 118 ARG A O 1
ATOM 944 N N . TYR A 1 119 ? -7.387 0.497 -5.741 1.00 95.44 119 TYR A N 1
ATOM 945 C CA . TYR A 1 119 ? -6.014 0.625 -5.254 1.00 95.44 119 TYR A CA 1
ATOM 946 C C . TYR A 1 119 ? -5.249 1.782 -5.904 1.00 95.44 119 TYR A C 1
ATOM 948 O O . TYR A 1 119 ? -4.229 2.212 -5.379 1.00 95.44 119 TYR A O 1
ATOM 956 N N . LEU A 1 120 ? -5.774 2.358 -6.985 1.00 93.69 120 LEU A N 1
ATOM 957 C CA . LEU A 1 120 ? -5.228 3.572 -7.589 1.00 93.69 120 LEU A CA 1
ATOM 958 C C . LEU A 1 120 ? -5.902 4.851 -7.056 1.00 93.69 120 LEU A C 1
ATOM 960 O O . LEU A 1 120 ? -5.514 5.956 -7.421 1.00 93.69 120 LEU A O 1
ATOM 964 N N . SER A 1 121 ? -6.914 4.732 -6.189 1.00 94.44 121 SER A N 1
ATOM 965 C CA . SER A 1 121 ? -7.642 5.893 -5.655 1.00 94.44 121 SER A CA 1
ATOM 966 C C . SER A 1 121 ? -6.808 6.853 -4.792 1.00 94.44 121 SER A C 1
ATOM 968 O O . SER A 1 121 ? -7.137 8.040 -4.783 1.00 94.44 121 SER A O 1
ATOM 970 N N . PRO A 1 122 ? -5.732 6.437 -4.087 1.00 94.94 122 PRO A N 1
ATOM 971 C CA . PRO A 1 122 ? -4.882 7.384 -3.360 1.00 94.94 122 PRO A CA 1
ATOM 972 C C . PRO A 1 122 ? -4.020 8.280 -4.256 1.00 94.94 122 PRO A C 1
ATOM 974 O O . PRO A 1 122 ? -3.519 9.291 -3.775 1.00 94.94 122 PRO A O 1
ATOM 977 N N . VAL A 1 123 ? -3.871 7.927 -5.534 1.00 92.06 123 VAL A N 1
ATOM 978 C CA . VAL A 1 123 ? -3.086 8.658 -6.545 1.00 92.06 123 VAL A CA 1
ATOM 979 C C . VAL A 1 123 ? -3.969 9.139 -7.700 1.00 92.06 123 VAL A C 1
ATOM 981 O O . VAL A 1 123 ? -3.501 9.373 -8.812 1.00 92.06 123 VAL A O 1
ATOM 984 N N . SER A 1 124 ? -5.277 9.274 -7.449 1.00 91.56 124 SER A N 1
ATOM 985 C CA . SER A 1 124 ? -6.266 9.634 -8.469 1.00 91.56 124 SER A CA 1
ATOM 986 C C . SER A 1 124 ? -5.986 10.977 -9.150 1.00 91.56 124 SER A C 1
ATOM 988 O O . SER A 1 124 ? -6.366 11.175 -10.296 1.00 91.56 124 SER A O 1
ATOM 990 N N . ASP A 1 125 ? -5.346 11.893 -8.424 1.00 91.00 125 ASP A N 1
ATOM 991 C CA . ASP A 1 125 ? -4.965 13.241 -8.849 1.00 91.00 125 ASP A CA 1
ATOM 992 C C . ASP A 1 125 ? -3.856 13.266 -9.908 1.00 91.00 125 ASP A C 1
ATOM 994 O O . ASP A 1 125 ? -3.732 14.250 -10.629 1.00 91.00 125 ASP A O 1
ATOM 998 N N . VAL A 1 126 ? -3.080 12.187 -10.025 1.00 90.69 126 VAL A N 1
ATOM 999 C CA . VAL A 1 126 ? -1.955 12.072 -10.965 1.00 90.69 126 VAL A CA 1
ATOM 1000 C C . VAL A 1 126 ? -2.120 10.900 -11.933 1.00 90.69 126 VAL A C 1
ATOM 1002 O O . VAL A 1 126 ? -1.167 10.505 -12.591 1.00 90.69 126 VAL A O 1
ATOM 1005 N N . LEU A 1 127 ? -3.325 10.332 -12.055 1.00 87.75 127 LEU A N 1
ATOM 1006 C CA . LEU A 1 127 ? -3.565 9.115 -12.843 1.00 87.75 127 LEU A CA 1
ATOM 1007 C C . LEU A 1 127 ? -3.160 9.205 -14.315 1.00 87.75 127 LEU A C 1
ATOM 1009 O O . LEU A 1 127 ? -2.851 8.159 -14.888 1.00 87.75 127 LEU A O 1
ATOM 1013 N N . ASP A 1 128 ? -3.193 10.396 -14.908 1.00 86.50 128 ASP A N 1
ATOM 1014 C CA . ASP A 1 128 ? -2.866 10.616 -16.323 1.00 86.50 128 ASP A CA 1
ATOM 1015 C C . ASP A 1 128 ? -1.357 10.585 -16.590 1.00 86.50 128 ASP A C 1
ATOM 1017 O O . ASP A 1 128 ? -0.936 10.300 -17.707 1.00 86.50 128 ASP A O 1
ATOM 1021 N N . VAL A 1 129 ? -0.548 10.840 -15.558 1.00 90.00 129 VAL A N 1
ATOM 1022 C CA . VAL A 1 129 ? 0.923 10.809 -15.612 1.00 90.00 129 VAL A CA 1
ATOM 1023 C C . VAL A 1 129 ? 1.515 9.672 -14.776 1.00 90.00 129 VAL A C 1
ATOM 1025 O O . VAL A 1 129 ? 2.728 9.520 -14.717 1.00 90.00 129 VAL A O 1
ATOM 1028 N N . LEU A 1 130 ? 0.666 8.882 -14.110 1.00 91.19 130 LEU A N 1
ATOM 1029 C CA . LEU A 1 130 ? 1.078 7.757 -13.280 1.00 91.19 130 LEU A CA 1
ATOM 1030 C C . LEU A 1 130 ? 1.541 6.594 -14.157 1.00 91.19 130 LEU A C 1
ATOM 1032 O O . LEU A 1 130 ? 0.737 5.964 -14.861 1.00 91.19 130 LEU A O 1
ATOM 1036 N N . GLU A 1 131 ? 2.813 6.266 -14.026 1.00 93.31 131 GLU A N 1
ATOM 1037 C CA . GLU A 1 131 ? 3.421 5.080 -14.607 1.00 93.31 131 GLU A CA 1
ATOM 1038 C C . GLU A 1 131 ? 3.268 3.898 -13.648 1.00 93.31 131 GLU A C 1
ATOM 1040 O O . GLU A 1 131 ? 3.182 4.065 -12.438 1.00 93.31 131 GLU A O 1
ATOM 1045 N N . LEU A 1 132 ? 3.168 2.688 -14.192 1.00 94.75 132 LEU A N 1
ATOM 1046 C CA . LEU A 1 132 ? 3.177 1.467 -13.393 1.00 94.75 132 LEU A CA 1
ATOM 1047 C C . LEU A 1 132 ? 4.355 0.620 -13.837 1.00 94.75 132 LEU A C 1
ATOM 1049 O O . LEU A 1 132 ? 4.614 0.505 -15.035 1.00 94.75 132 LEU A O 1
ATOM 1053 N N . TYR A 1 133 ? 5.016 -0.023 -12.887 1.00 96.19 133 TYR A N 1
ATOM 1054 C CA . TYR A 1 133 ? 6.160 -0.879 -13.157 1.00 96.19 133 TYR A CA 1
ATOM 1055 C C . TYR A 1 133 ? 5.953 -2.267 -12.555 1.00 96.19 133 TYR A C 1
ATOM 1057 O O . TYR A 1 133 ? 5.464 -2.426 -11.436 1.00 96.19 133 TYR A O 1
ATOM 1065 N N . GLU A 1 134 ? 6.333 -3.292 -13.313 1.00 96.00 134 GLU A N 1
ATOM 1066 C CA . GLU A 1 134 ? 6.451 -4.665 -12.836 1.00 96.00 134 GLU A CA 1
ATOM 1067 C C . GLU A 1 134 ? 7.845 -4.863 -12.242 1.00 96.00 134 GLU A C 1
ATOM 1069 O O . GLU A 1 134 ? 8.848 -4.787 -12.961 1.00 96.00 134 GLU A O 1
ATOM 1074 N N . ARG A 1 135 ? 7.891 -5.219 -10.960 1.00 95.88 135 ARG A N 1
ATOM 1075 C CA . ARG A 1 135 ? 9.086 -5.698 -10.259 1.00 95.88 135 ARG A CA 1
ATOM 1076 C C . ARG A 1 135 ? 8.895 -7.149 -9.819 1.00 95.88 135 ARG A C 1
ATOM 1078 O O . ARG A 1 135 ? 7.796 -7.698 -9.906 1.00 95.88 135 ARG A O 1
ATOM 1085 N N . PHE A 1 136 ? 9.973 -7.778 -9.360 1.00 93.38 136 PHE A N 1
ATOM 1086 C CA . PHE A 1 136 ? 9.972 -9.166 -8.905 1.00 93.38 136 PHE A CA 1
ATOM 1087 C C . PHE A 1 136 ? 10.617 -9.286 -7.537 1.00 93.38 136 PHE A C 1
ATOM 1089 O O . PHE A 1 136 ? 11.669 -8.705 -7.291 1.00 93.38 136 PHE A O 1
ATOM 1096 N N . THR A 1 137 ? 10.009 -10.082 -6.661 1.00 92.88 137 THR A N 1
ATOM 1097 C CA . THR A 1 137 ? 10.700 -10.525 -5.448 1.00 92.88 137 THR A CA 1
ATOM 1098 C C . THR A 1 137 ? 11.881 -11.431 -5.821 1.00 92.88 137 THR A C 1
ATOM 1100 O O . THR A 1 137 ? 11.872 -12.018 -6.910 1.00 92.88 137 THR A O 1
ATOM 1103 N N . PRO A 1 138 ? 12.860 -11.653 -4.922 1.00 91.94 138 PRO A N 1
ATOM 1104 C CA . PRO A 1 138 ? 13.951 -12.606 -5.157 1.00 91.94 138 PRO A CA 1
ATOM 1105 C C . PRO A 1 138 ? 13.478 -14.020 -5.535 1.00 91.94 138 PRO A C 1
ATOM 1107 O O . PRO A 1 138 ? 14.154 -14.726 -6.276 1.00 91.94 138 PRO A O 1
ATOM 1110 N N . ASN A 1 139 ? 12.279 -14.411 -5.087 1.00 90.19 139 ASN A N 1
ATOM 1111 C CA . ASN A 1 139 ? 11.658 -15.703 -5.399 1.00 90.19 139 ASN A CA 1
ATOM 1112 C C . ASN A 1 139 ? 10.878 -15.709 -6.732 1.00 90.19 139 ASN A C 1
ATOM 1114 O O . ASN A 1 139 ? 10.223 -16.696 -7.064 1.00 90.19 139 ASN A O 1
ATOM 1118 N N . GLY A 1 140 ? 10.910 -14.616 -7.500 1.00 88.38 140 GLY A N 1
ATOM 1119 C CA . GLY A 1 140 ? 10.284 -14.512 -8.820 1.00 88.38 140 GLY A CA 1
ATOM 1120 C C . GLY A 1 140 ? 8.781 -14.210 -8.807 1.00 88.38 140 GLY A C 1
ATOM 1121 O O . GLY A 1 140 ? 8.116 -14.379 -9.836 1.00 88.38 140 GLY A O 1
ATOM 1122 N N . THR A 1 141 ? 8.220 -13.756 -7.682 1.00 88.94 141 THR A N 1
ATOM 1123 C CA . THR A 1 141 ? 6.817 -13.312 -7.613 1.00 88.94 141 THR A CA 1
ATOM 1124 C C . THR A 1 141 ? 6.707 -11.875 -8.130 1.00 88.94 141 THR A C 1
ATOM 1126 O O . THR A 1 141 ? 7.401 -11.009 -7.595 1.00 88.94 141 THR A O 1
ATOM 1129 N N . PRO A 1 142 ? 5.865 -11.590 -9.144 1.00 90.69 142 PRO A N 1
ATOM 1130 C CA . PRO A 1 142 ? 5.691 -10.229 -9.632 1.00 90.69 142 PRO A CA 1
ATOM 1131 C C . PRO A 1 142 ? 4.912 -9.379 -8.625 1.00 90.69 142 PRO A C 1
ATOM 1133 O O . PRO A 1 142 ? 3.952 -9.852 -8.013 1.00 90.69 142 PRO A O 1
ATOM 1136 N N . TYR A 1 143 ? 5.285 -8.111 -8.508 1.00 93.50 143 TYR A N 1
ATOM 1137 C CA . TYR A 1 143 ? 4.511 -7.087 -7.816 1.00 93.50 143 TYR A CA 1
ATOM 1138 C C . TYR A 1 143 ? 4.538 -5.784 -8.615 1.00 93.50 143 TYR A C 1
ATOM 1140 O O . TYR A 1 143 ? 5.404 -5.573 -9.466 1.00 93.50 143 TYR A O 1
ATOM 1148 N N . ILE A 1 144 ? 3.536 -4.941 -8.379 1.00 94.69 144 ILE A N 1
ATOM 1149 C CA . ILE A 1 144 ? 3.313 -3.717 -9.146 1.00 94.69 144 ILE A CA 1
ATOM 1150 C C . ILE A 1 144 ? 3.649 -2.526 -8.263 1.00 94.69 144 ILE A C 1
ATOM 1152 O O . ILE A 1 144 ? 3.167 -2.450 -7.132 1.00 94.69 144 ILE A O 1
ATOM 1156 N N . VAL A 1 145 ? 4.442 -1.606 -8.796 1.00 95.19 145 VAL A N 1
ATOM 1157 C CA . VAL A 1 145 ? 4.718 -0.306 -8.181 1.00 95.19 145 VAL A CA 1
ATOM 1158 C C . VAL A 1 145 ? 4.211 0.812 -9.086 1.00 95.19 145 VAL A C 1
ATOM 1160 O O . VAL A 1 145 ? 3.986 0.590 -10.279 1.00 95.19 145 VAL A O 1
ATOM 1163 N N . ALA A 1 146 ? 3.975 1.975 -8.491 1.00 90.88 146 ALA A N 1
ATOM 1164 C CA . ALA A 1 146 ? 3.463 3.180 -9.127 1.00 90.88 146 ALA A CA 1
ATOM 1165 C C . ALA A 1 146 ? 4.342 4.368 -8.742 1.00 90.88 146 ALA A C 1
ATOM 1167 O O . ALA A 1 146 ? 4.859 4.324 -7.601 1.00 90.88 146 ALA A O 1
#

Radius of gyration: 16.06 Å; chains: 1; bounding box: 39×30×42 Å

pLDDT: mean 92.82, std 5.06, range [58.56, 98.25]

Foldseek 3Di:
DLLQLLLVQLVVVLEKEWAWEQDPVRDTWIWIHRVQDTHTDPDDPDDDLVVSCVSSVNDPVCSVVHHYHYYHDDAQDDPDPDDPPKDWWDFDPDWDADPNFIWGWTQDPVGTDIDTPSNCVSVPVCVVVDIKIWDAGPVGHTDIDD

Secondary structure (DSSP, 8-state):
-HHHHHHHHHHHHTEEEEEEEE-TTS-EEEEEESSS--EEE-SSPPP-HHHHHHHTT--HHHHTT-EEEEEEPPTT---SS--TT-EEEP--S--EEETTEEEEEEEETTEEEEEEGGGGGGGGGGTTT--EEEEE-TTS-EEEE-

Sequence (146 aa):
MKIKSIAAICKKGKQVVLYNRYESGGTLQQYIGDGMTAYPVSGLPELDEESILTIFDVPEKQREDWFVRVMDAPEGINFEDT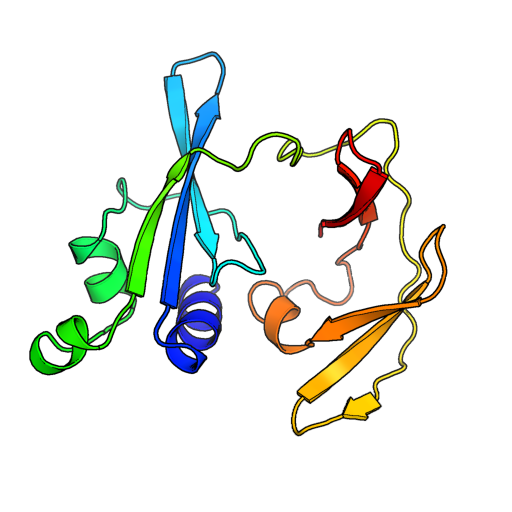DANEKMIERDNLSIIFSGHTLKPLQTRRGLVFIQSRYLSPVSDVLDVLELYERFTPNGTPYIVA